Protein AF-A0A0K2D5H1-F1 (afdb_monomer_lite)

InterPro domains:
  IPR014816 tRNA (1-methyladenosine) methyltransferase catalytic subunit Gcd14 [PS51620] (1-129)
  IPR014816 tRNA (1-methyladenosine) methyltransferase catalytic subunit Gcd14 [PTHR12133] (4-126)
  IPR029063 S-adenosyl-L-methionine-dependent methyltransferase superfamily [G3DSA:3.40.50.150] (1-129)
  IPR029063 S-adenosyl-L-methionine-dependent methyltransferase superfamily [SSF53335] (2-107)
  IPR049470 tRNA (adenine(58)-N(1))-methyltransferase catalytic subunit TRM61, C-terminal [PF08704] (30-120)

Sequence (129 aa):
KELFAKLKINQATCFWRDVYTNGFLKGDDDQNQGEFPLENSVDAIFLDLPQPWLALDHSKKMIKKGGRICCFSPCIEQVQKTAVDLKQQGWKNLETLECLKRHFERRVKQEQSLFDDVQKKVCTEQNKR

Organism: NCBI:txid65129

Radius of gyration: 28.98 Å; chains: 1; bounding box: 53×52×78 Å

pLDDT: mean 88.02, std 12.14, range [45.0, 98.06]

Structure (mmCIF, N/CA/C/O backbone):
data_AF-A0A0K2D5H1-F1
#
_entry.id   AF-A0A0K2D5H1-F1
#
loop_
_atom_site.group_PDB
_atom_site.id
_atom_site.type_symbol
_atom_site.label_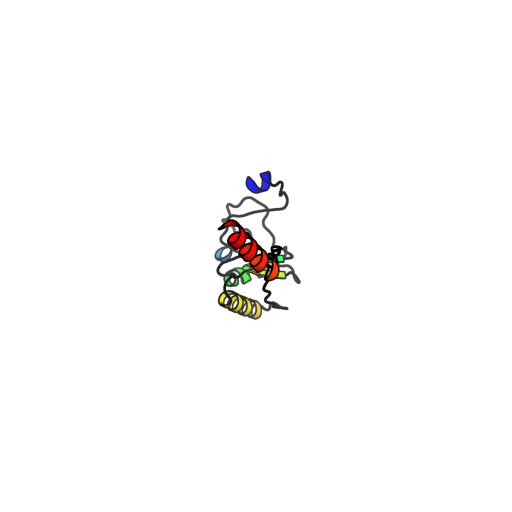atom_id
_atom_site.label_alt_id
_atom_site.label_comp_id
_atom_site.label_asym_id
_atom_site.label_entity_id
_atom_site.label_seq_id
_atom_site.pdbx_PDB_ins_code
_atom_site.Cartn_x
_atom_site.Cartn_y
_atom_site.Cartn_z
_atom_site.occupancy
_atom_site.B_iso_or_equiv
_atom_site.auth_seq_id
_atom_site.auth_comp_id
_atom_site.auth_asym_id
_atom_site.auth_atom_id
_atom_site.pdbx_PDB_model_num
ATOM 1 N N . LYS A 1 1 ? 19.760 7.664 7.122 1.00 62.19 1 LYS A N 1
ATOM 2 C CA . LYS A 1 1 ? 20.424 6.411 7.575 1.00 62.19 1 LYS A CA 1
ATOM 3 C C . LYS A 1 1 ? 20.805 6.466 9.062 1.00 62.19 1 LYS A C 1
ATOM 5 O O . LYS A 1 1 ? 20.596 5.477 9.750 1.00 62.19 1 LYS A O 1
ATOM 10 N N . GLU A 1 2 ? 21.233 7.619 9.588 1.00 70.94 2 GLU A N 1
ATOM 11 C CA . GLU A 1 2 ? 21.573 7.795 11.016 1.00 70.94 2 GLU A CA 1
ATOM 12 C C . GLU A 1 2 ? 20.435 7.459 11.996 1.00 70.94 2 GLU A C 1
ATOM 14 O O . GLU A 1 2 ? 20.673 6.813 13.012 1.00 70.94 2 GLU A O 1
ATOM 19 N N . LEU A 1 3 ? 19.186 7.820 11.673 1.00 77.69 3 LEU A N 1
ATOM 20 C CA . LEU A 1 3 ? 18.030 7.515 12.527 1.00 77.69 3 LEU A CA 1
ATOM 21 C C . LEU A 1 3 ? 17.799 6.001 12.695 1.00 77.69 3 LEU A C 1
ATOM 23 O O . LEU A 1 3 ? 17.576 5.536 13.809 1.00 77.69 3 LEU A O 1
ATOM 27 N N . PHE A 1 4 ? 17.902 5.225 11.610 1.00 81.31 4 PHE A N 1
ATOM 28 C CA . PHE A 1 4 ? 17.753 3.765 11.655 1.00 81.31 4 PHE A CA 1
ATOM 29 C C . PHE A 1 4 ? 18.866 3.109 12.478 1.00 81.31 4 PHE A C 1
ATOM 31 O O . PHE A 1 4 ? 18.586 2.227 13.287 1.00 81.31 4 PHE A O 1
ATOM 38 N N . ALA A 1 5 ? 20.102 3.603 12.341 1.00 77.50 5 ALA A N 1
ATOM 39 C CA . ALA A 1 5 ? 21.234 3.146 13.142 1.00 77.50 5 ALA A CA 1
ATOM 40 C C . ALA A 1 5 ? 21.034 3.452 14.637 1.00 77.50 5 ALA A C 1
ATOM 42 O O . ALA A 1 5 ? 21.239 2.582 15.482 1.00 77.50 5 ALA A O 1
ATOM 43 N N . LYS A 1 6 ? 20.548 4.656 14.971 1.00 84.94 6 LYS A N 1
ATOM 44 C CA . LYS A 1 6 ? 20.243 5.054 16.354 1.00 84.94 6 LYS A CA 1
ATOM 45 C C . LYS A 1 6 ? 19.148 4.186 16.985 1.00 84.94 6 LYS A C 1
ATOM 47 O O . LYS A 1 6 ? 19.223 3.880 18.172 1.00 84.94 6 LYS A O 1
ATOM 52 N N . LEU A 1 7 ? 18.158 3.772 16.194 1.00 88.56 7 LEU A N 1
ATOM 53 C CA . LEU A 1 7 ? 17.051 2.912 16.625 1.00 88.56 7 LEU A CA 1
ATOM 54 C C . LEU A 1 7 ? 17.363 1.407 16.528 1.00 88.56 7 LEU A C 1
ATOM 56 O O . LEU A 1 7 ? 16.498 0.597 16.853 1.00 88.56 7 LEU A O 1
ATOM 60 N N . LYS A 1 8 ? 18.581 1.024 16.109 1.00 85.00 8 LYS A N 1
ATOM 61 C CA . LYS A 1 8 ? 19.014 -0.374 15.912 1.00 85.00 8 LYS A CA 1
ATOM 62 C C . LYS A 1 8 ? 18.100 -1.174 14.970 1.00 85.00 8 LYS A C 1
ATOM 64 O O . LYS A 1 8 ? 17.887 -2.372 15.160 1.00 85.00 8 LYS A O 1
ATOM 69 N N . ILE A 1 9 ? 17.544 -0.513 13.956 1.00 85.88 9 ILE A N 1
ATOM 70 C CA . ILE A 1 9 ? 16.722 -1.164 12.933 1.00 85.88 9 ILE A CA 1
ATOM 71 C C . ILE A 1 9 ? 17.656 -1.644 11.822 1.00 85.88 9 ILE A C 1
ATOM 73 O O . ILE A 1 9 ? 18.076 -0.862 10.972 1.00 85.88 9 ILE A O 1
ATOM 77 N N . ASN A 1 10 ? 17.977 -2.938 11.842 1.00 82.56 10 ASN A N 1
ATOM 78 C CA . ASN A 1 10 ? 18.965 -3.537 10.935 1.00 82.56 10 ASN A CA 1
ATOM 79 C C . ASN A 1 10 ? 18.337 -4.188 9.690 1.00 82.56 10 ASN A C 1
ATOM 81 O O . ASN A 1 10 ? 19.048 -4.538 8.758 1.00 82.56 10 ASN A O 1
ATOM 85 N N . GLN A 1 11 ? 17.012 -4.358 9.677 1.00 85.25 11 GLN A N 1
ATOM 86 C CA . GLN A 1 11 ? 16.251 -5.008 8.601 1.00 85.25 11 GLN A CA 1
ATOM 87 C C . GLN A 1 11 ? 15.359 -3.997 7.866 1.00 85.25 11 GLN A C 1
ATOM 89 O O . GLN A 1 11 ? 14.190 -4.257 7.595 1.00 85.25 11 GLN A O 1
ATOM 94 N N . ALA A 1 12 ? 15.889 -2.802 7.611 1.00 87.38 12 ALA A N 1
ATOM 95 C CA . ALA A 1 12 ? 15.186 -1.760 6.877 1.00 87.38 12 ALA A CA 1
ATOM 96 C C . ALA A 1 12 ? 16.125 -1.119 5.860 1.00 87.38 12 ALA A C 1
ATOM 98 O O . ALA A 1 12 ? 17.207 -0.642 6.208 1.00 87.38 12 ALA A O 1
ATOM 99 N N . THR A 1 13 ? 15.662 -1.051 4.618 1.00 87.62 13 THR A N 1
ATOM 100 C CA . THR A 1 13 ? 16.342 -0.343 3.537 1.00 87.62 13 THR A CA 1
ATOM 101 C C . THR A 1 13 ? 15.437 0.791 3.081 1.00 87.62 13 THR A C 1
ATOM 103 O O . THR A 1 13 ? 14.228 0.622 2.948 1.00 87.62 13 THR A O 1
ATOM 106 N N . CYS A 1 14 ? 16.015 1.976 2.896 1.00 87.38 14 CYS A N 1
ATOM 107 C CA . CYS A 1 14 ? 15.292 3.180 2.509 1.00 87.38 14 CYS A CA 1
ATOM 108 C C . CYS A 1 14 ? 16.009 3.833 1.332 1.00 87.38 14 CYS A C 1
ATOM 110 O O . CYS A 1 14 ? 17.232 4.003 1.362 1.00 87.38 14 CYS A O 1
ATOM 112 N N . PHE A 1 15 ? 15.229 4.197 0.321 1.00 89.94 15 PHE A N 1
ATOM 113 C CA . PHE A 1 15 ? 15.698 4.793 -0.918 1.00 89.94 15 PHE A CA 1
ATOM 114 C C . PHE A 1 15 ? 14.980 6.115 -1.146 1.00 89.94 15 PHE A C 1
ATOM 116 O O . PHE A 1 15 ? 13.770 6.206 -0.944 1.00 89.94 15 PHE A O 1
ATOM 123 N N . TRP A 1 16 ? 15.717 7.129 -1.593 1.00 90.69 16 TRP A N 1
ATOM 124 C CA . TRP A 1 16 ? 15.088 8.337 -2.113 1.00 90.69 16 TRP A CA 1
ATOM 125 C C . TRP A 1 16 ? 14.623 8.038 -3.538 1.00 90.69 16 TRP A C 1
ATOM 127 O O . TRP A 1 16 ? 15.447 7.701 -4.390 1.00 90.69 16 TRP A O 1
ATOM 137 N N . ARG A 1 17 ? 13.310 8.069 -3.780 1.00 91.44 17 ARG A N 1
ATOM 138 C CA . ARG A 1 17 ? 12.731 7.740 -5.087 1.00 91.44 17 ARG A CA 1
ATOM 139 C C . ARG A 1 17 ? 11.324 8.307 -5.241 1.00 91.44 17 ARG A C 1
ATOM 141 O O . ARG A 1 17 ? 10.542 8.286 -4.294 1.00 91.44 17 ARG A O 1
ATOM 148 N N . ASP A 1 18 ? 11.001 8.723 -6.462 1.00 94.25 18 ASP A N 1
ATOM 149 C CA . ASP A 1 18 ? 9.621 8.875 -6.919 1.00 94.25 18 ASP A CA 1
ATOM 150 C C . ASP A 1 18 ? 9.079 7.530 -7.425 1.00 94.25 18 ASP A C 1
ATOM 152 O O . ASP A 1 18 ? 9.460 7.039 -8.490 1.00 94.25 18 ASP A O 1
ATOM 156 N N . VAL A 1 19 ? 8.195 6.925 -6.637 1.00 95.00 19 VAL A N 1
ATOM 157 C CA . VAL A 1 19 ? 7.602 5.615 -6.936 1.00 95.00 19 VAL A CA 1
ATOM 158 C C . VAL A 1 19 ? 6.544 5.667 -8.037 1.00 95.00 19 VAL A C 1
ATOM 160 O O . VAL A 1 19 ? 6.208 4.619 -8.583 1.00 95.00 19 VAL A O 1
ATOM 163 N N . TYR A 1 20 ? 6.027 6.849 -8.391 1.00 95.12 20 TYR A N 1
ATOM 164 C CA . TYR A 1 20 ? 5.078 6.983 -9.498 1.00 95.12 20 TYR A CA 1
ATOM 165 C C . TYR A 1 20 ? 5.780 6.805 -10.840 1.00 95.12 20 TYR A C 1
ATOM 167 O O . TYR A 1 20 ? 5.318 6.049 -11.693 1.00 95.12 20 TYR A O 1
ATOM 175 N N . THR A 1 21 ? 6.922 7.469 -11.006 1.00 93.75 21 THR A N 1
ATOM 176 C CA . THR A 1 21 ? 7.666 7.455 -12.269 1.00 93.75 21 THR A CA 1
ATOM 177 C C . THR A 1 21 ? 8.614 6.260 -12.341 1.00 93.75 21 THR A C 1
ATOM 179 O O . THR A 1 21 ? 8.605 5.517 -13.321 1.00 93.75 21 THR A O 1
ATOM 182 N N . ASN A 1 22 ? 9.387 6.025 -11.277 1.00 92.31 22 ASN A N 1
ATOM 183 C CA . ASN A 1 22 ? 10.512 5.083 -11.299 1.00 92.31 22 ASN A CA 1
ATOM 184 C C . ASN A 1 22 ? 10.184 3.722 -10.659 1.00 92.31 22 ASN A C 1
ATOM 186 O O . ASN A 1 22 ? 11.015 2.817 -10.678 1.00 92.31 22 ASN A O 1
ATOM 190 N N . GLY A 1 23 ? 8.995 3.561 -10.071 1.00 93.88 23 GLY A N 1
ATOM 191 C CA . GLY A 1 23 ? 8.559 2.311 -9.450 1.00 93.88 23 GLY A CA 1
ATOM 192 C C . GLY A 1 23 ? 9.362 1.912 -8.207 1.00 93.88 23 GLY A C 1
ATOM 193 O O . GLY A 1 23 ? 9.747 2.757 -7.403 1.00 93.88 23 GLY A O 1
ATOM 194 N N . PHE A 1 24 ? 9.574 0.607 -8.014 1.00 94.62 24 PHE A N 1
ATOM 195 C CA . PHE A 1 24 ? 10.243 0.050 -6.822 1.00 94.62 24 PHE A CA 1
ATOM 196 C C . PHE A 1 24 ? 11.517 -0.745 -7.137 1.00 94.62 24 PHE A C 1
ATOM 198 O O . PHE A 1 24 ? 12.294 -1.043 -6.228 1.00 94.62 24 PHE A O 1
ATOM 205 N N . LEU A 1 25 ? 11.721 -1.096 -8.407 1.00 93.12 25 LEU A N 1
ATOM 206 C CA . LEU A 1 25 ? 12.903 -1.813 -8.874 1.00 93.12 25 LEU A CA 1
ATOM 207 C C . LEU A 1 25 ? 14.082 -0.849 -9.025 1.00 93.12 25 LEU A C 1
ATOM 209 O O . LEU A 1 25 ? 13.914 0.370 -9.100 1.00 93.12 25 LEU A O 1
ATOM 213 N N . LYS A 1 26 ? 15.288 -1.409 -9.081 1.00 90.69 26 LYS A N 1
ATOM 214 C CA . LYS A 1 26 ? 16.490 -0.639 -9.392 1.00 90.69 26 LYS A CA 1
ATOM 215 C C . LYS A 1 26 ? 16.453 -0.202 -10.861 1.00 90.69 26 LYS A C 1
ATOM 217 O O . LYS A 1 26 ? 16.351 -1.064 -11.728 1.00 90.69 26 LYS A O 1
ATOM 222 N N . GLY A 1 27 ? 16.532 1.103 -11.122 1.00 84.50 27 GLY A N 1
ATOM 223 C CA . GLY A 1 27 ? 16.722 1.633 -12.473 1.00 84.50 27 GLY A CA 1
ATOM 224 C C . GLY A 1 27 ? 18.197 1.667 -12.880 1.00 84.50 27 GLY A C 1
ATOM 225 O O . GLY A 1 27 ? 19.085 1.514 -12.038 1.00 84.50 27 GLY A O 1
ATOM 226 N N . ASP A 1 28 ? 18.458 1.907 -14.164 1.00 77.50 28 ASP A N 1
ATOM 227 C CA . ASP A 1 28 ? 19.826 2.003 -14.695 1.00 77.50 28 ASP A CA 1
ATOM 228 C C . ASP A 1 28 ? 20.561 3.257 -14.181 1.00 77.50 28 ASP A C 1
ATOM 230 O O . ASP A 1 28 ? 21.747 3.194 -13.861 1.00 77.50 28 ASP A O 1
ATOM 234 N N . ASP A 1 29 ? 19.835 4.365 -13.984 1.00 73.69 29 ASP A N 1
ATOM 235 C CA . ASP A 1 29 ? 20.371 5.648 -13.496 1.00 73.69 29 ASP A CA 1
ATOM 236 C C . ASP A 1 29 ? 20.302 5.811 -11.959 1.00 73.69 29 ASP A C 1
ATOM 238 O O . ASP A 1 29 ? 20.463 6.910 -11.415 1.00 73.69 29 ASP A O 1
ATOM 242 N N . ASP A 1 30 ? 20.042 4.730 -11.215 1.00 81.25 30 ASP A N 1
ATOM 243 C CA . ASP A 1 30 ? 19.877 4.803 -9.764 1.00 81.25 30 ASP A CA 1
ATOM 244 C C . ASP A 1 30 ? 21.206 4.954 -9.017 1.00 81.25 30 ASP A C 1
ATOM 246 O O . ASP A 1 30 ? 21.982 4.011 -8.854 1.00 81.25 30 ASP A O 1
ATOM 250 N N . GLN A 1 31 ? 21.411 6.133 -8.430 1.00 83.44 31 GLN A N 1
ATOM 251 C CA . GLN A 1 31 ? 22.531 6.400 -7.517 1.00 83.44 31 GLN A CA 1
ATOM 252 C C . GLN A 1 31 ? 22.297 5.841 -6.101 1.00 83.44 31 GLN A C 1
ATOM 254 O O . GLN A 1 31 ? 23.148 5.959 -5.215 1.00 83.44 31 GLN A O 1
ATOM 259 N N . ASN A 1 32 ? 21.130 5.240 -5.857 1.00 84.00 32 ASN A N 1
ATOM 260 C CA . ASN A 1 32 ? 20.776 4.662 -4.571 1.00 84.00 32 ASN A CA 1
ATOM 261 C C . ASN A 1 32 ? 21.676 3.459 -4.229 1.00 84.00 32 ASN A C 1
ATOM 263 O O . ASN A 1 32 ? 21.701 2.445 -4.925 1.00 84.00 32 ASN A O 1
ATOM 267 N N . GLN A 1 33 ? 22.366 3.546 -3.091 1.00 77.62 33 GLN A N 1
ATOM 268 C CA . GLN A 1 33 ? 23.151 2.442 -2.537 1.00 77.62 33 GLN A CA 1
ATOM 269 C C . GLN A 1 33 ? 22.289 1.561 -1.626 1.00 77.62 33 GLN A C 1
ATOM 271 O O . GLN A 1 33 ? 21.749 2.051 -0.626 1.00 77.62 33 GLN A O 1
ATOM 276 N N . GLY A 1 34 ? 22.225 0.264 -1.928 1.00 82.31 34 GLY A N 1
ATOM 277 C CA . GLY A 1 34 ? 21.538 -0.753 -1.132 1.00 82.31 34 GLY A CA 1
ATOM 278 C C . GLY A 1 34 ? 21.018 -1.907 -1.988 1.00 82.31 34 GLY A C 1
ATOM 279 O O . GLY A 1 34 ? 21.100 -1.868 -3.216 1.00 82.31 34 GLY A O 1
ATOM 280 N N . GLU A 1 35 ? 20.486 -2.931 -1.325 1.00 87.00 35 GLU A N 1
ATOM 281 C CA . GLU A 1 35 ? 19.832 -4.063 -1.980 1.00 87.00 35 GLU A CA 1
ATOM 282 C C . GLU A 1 35 ? 18.385 -3.699 -2.323 1.00 87.00 35 GLU A C 1
ATOM 284 O O . GLU A 1 35 ? 17.583 -3.361 -1.448 1.00 87.00 35 GLU A O 1
ATOM 289 N N . PHE A 1 36 ? 18.080 -3.723 -3.617 1.00 91.56 36 PHE A N 1
ATOM 290 C CA . PHE A 1 36 ? 16.738 -3.496 -4.128 1.00 91.56 36 PHE A CA 1
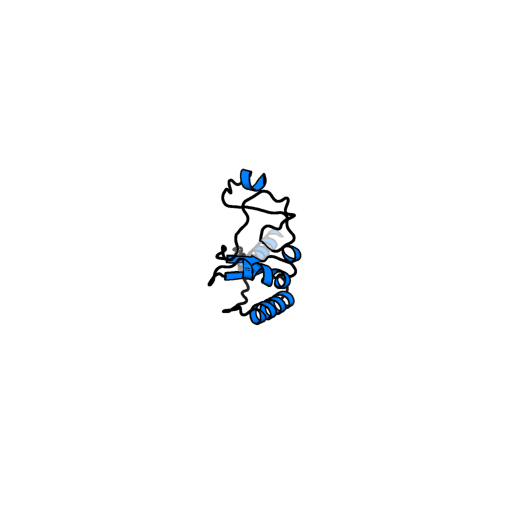ATOM 291 C C . PHE A 1 36 ? 15.924 -4.785 -4.085 1.00 91.56 36 PHE A C 1
ATOM 293 O O . PHE A 1 36 ? 16.482 -5.860 -4.308 1.00 91.56 36 PHE A O 1
ATOM 300 N N . PRO A 1 37 ? 14.606 -4.695 -3.847 1.00 91.94 37 PRO A N 1
ATOM 301 C CA . PRO A 1 37 ? 13.741 -5.848 -4.009 1.00 91.94 37 PRO A CA 1
ATOM 302 C C . PRO A 1 37 ? 13.739 -6.305 -5.476 1.00 91.94 37 PRO A C 1
ATOM 304 O O . PRO A 1 37 ? 13.888 -5.499 -6.397 1.00 91.94 37 PRO A O 1
ATOM 307 N N . LEU A 1 38 ? 13.562 -7.608 -5.678 1.00 93.81 38 LEU A N 1
ATOM 308 C CA . LEU A 1 38 ? 13.446 -8.218 -6.999 1.00 93.81 38 LEU A CA 1
ATOM 309 C C . LEU A 1 38 ? 11.973 -8.257 -7.426 1.00 93.81 38 LEU A C 1
ATOM 311 O O . LEU A 1 38 ? 11.059 -8.111 -6.610 1.00 93.81 38 LEU A O 1
ATOM 315 N N . GLU A 1 39 ? 11.719 -8.492 -8.710 1.00 95.88 39 GLU A N 1
ATOM 316 C CA . GLU A 1 39 ? 10.356 -8.760 -9.167 1.00 95.88 39 GLU A CA 1
ATOM 317 C C . GLU A 1 39 ? 9.768 -9.982 -8.454 1.00 95.88 39 GLU A C 1
ATOM 319 O O . GLU A 1 39 ? 10.456 -10.976 -8.210 1.00 95.88 39 GLU A O 1
ATOM 324 N N . ASN A 1 40 ? 8.475 -9.917 -8.132 1.00 96.19 40 ASN A N 1
ATOM 325 C CA . ASN A 1 40 ? 7.754 -10.956 -7.395 1.00 96.19 40 ASN A CA 1
ATOM 326 C C . ASN A 1 40 ? 8.439 -11.379 -6.075 1.00 96.19 40 ASN A C 1
ATOM 328 O O . ASN A 1 40 ? 8.349 -12.544 -5.686 1.00 96.19 40 ASN A O 1
ATOM 332 N N . SER A 1 41 ? 9.141 -10.474 -5.382 1.00 96.50 41 SER A N 1
ATOM 333 C CA . SER A 1 41 ? 9.879 -10.804 -4.155 1.00 96.50 41 SER A CA 1
ATOM 334 C C . SER A 1 41 ? 9.197 -10.363 -2.860 1.00 96.50 41 SER A C 1
ATOM 336 O O . SER A 1 41 ? 9.635 -10.796 -1.793 1.00 96.50 41 SER A O 1
ATOM 338 N N . VAL A 1 42 ? 8.139 -9.544 -2.910 1.00 96.69 42 VAL A N 1
ATOM 339 C CA . VAL A 1 42 ? 7.500 -8.998 -1.695 1.00 96.69 42 VAL A CA 1
ATOM 340 C C . VAL A 1 42 ? 6.166 -9.669 -1.378 1.00 96.69 42 VAL A C 1
ATOM 342 O O . VAL A 1 42 ? 5.364 -9.955 -2.266 1.00 96.69 42 VAL A O 1
ATOM 345 N N . ASP A 1 43 ? 5.918 -9.912 -0.092 1.00 97.50 43 ASP A N 1
ATOM 346 C CA . ASP A 1 43 ? 4.686 -10.545 0.398 1.00 97.50 43 ASP A CA 1
ATOM 347 C C . ASP A 1 43 ? 3.557 -9.528 0.635 1.00 97.50 43 ASP A C 1
ATOM 349 O O . ASP A 1 43 ? 2.373 -9.848 0.492 1.00 97.50 43 ASP A O 1
ATOM 353 N N . ALA A 1 44 ? 3.916 -8.290 0.982 1.00 97.44 44 ALA A N 1
ATOM 354 C CA . ALA A 1 44 ? 2.970 -7.216 1.245 1.00 97.44 44 ALA A CA 1
ATOM 355 C C . ALA A 1 44 ? 3.499 -5.853 0.783 1.00 97.44 44 ALA A C 1
ATOM 357 O O . ALA A 1 44 ? 4.703 -5.600 0.821 1.00 97.44 44 ALA A O 1
ATOM 358 N N . ILE A 1 45 ? 2.583 -4.970 0.380 1.00 97.62 45 ILE A N 1
ATOM 359 C CA . ILE A 1 45 ? 2.866 -3.588 -0.023 1.00 97.62 45 ILE A CA 1
ATOM 360 C C . ILE A 1 45 ? 1.932 -2.648 0.738 1.00 97.62 45 ILE A C 1
ATOM 362 O O . ILE A 1 45 ? 0.722 -2.869 0.786 1.00 97.62 45 ILE A O 1
ATOM 366 N N . PHE A 1 46 ? 2.496 -1.578 1.292 1.00 97.81 46 PHE A N 1
ATOM 367 C CA . PHE A 1 46 ? 1.753 -0.497 1.930 1.00 97.81 46 PHE A CA 1
ATOM 368 C C . PHE A 1 46 ? 2.036 0.803 1.179 1.00 97.81 46 PHE A C 1
ATOM 370 O O . PHE A 1 46 ? 3.191 1.212 1.076 1.00 97.81 46 PHE A O 1
ATOM 377 N N . LEU A 1 47 ? 0.992 1.430 0.640 1.00 97.69 47 LEU A N 1
ATOM 378 C CA . LEU A 1 47 ? 1.079 2.691 -0.088 1.00 97.69 47 LEU A CA 1
ATOM 379 C C . LEU A 1 47 ? 0.427 3.799 0.733 1.00 97.69 47 LEU A C 1
ATOM 381 O O . LEU A 1 47 ? -0.795 3.856 0.841 1.00 97.69 47 LEU A O 1
ATOM 385 N N . ASP A 1 48 ? 1.249 4.683 1.285 1.00 97.38 48 ASP A N 1
ATOM 386 C CA . ASP A 1 48 ? 0.815 5.952 1.869 1.00 97.38 48 ASP A CA 1
ATOM 387 C C . ASP A 1 48 ? 1.277 7.0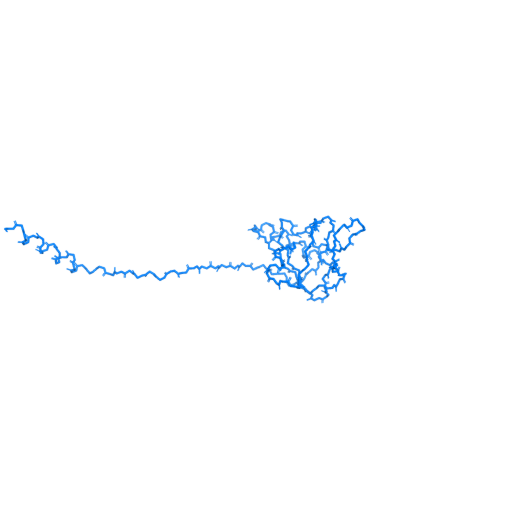82 0.945 1.00 97.38 48 ASP A C 1
ATOM 389 O O . ASP A 1 48 ? 2.382 7.612 1.057 1.00 97.38 48 ASP A O 1
ATOM 393 N N . LEU A 1 49 ? 0.472 7.323 -0.089 1.00 96.12 49 LEU A N 1
ATOM 394 C CA . LEU A 1 49 ? 0.801 8.173 -1.228 1.00 96.12 49 LEU A CA 1
ATOM 395 C C . LEU A 1 49 ? -0.397 9.075 -1.556 1.00 96.12 49 LEU A C 1
ATOM 397 O O . LEU A 1 49 ? -1.534 8.618 -1.463 1.00 96.12 49 LEU A O 1
ATOM 401 N N . PRO A 1 50 ? -0.183 10.322 -2.019 1.00 95.50 50 PRO A N 1
ATOM 402 C CA . PRO A 1 50 ? -1.275 11.184 -2.479 1.00 95.50 50 PRO A CA 1
ATOM 403 C C . PRO A 1 50 ? -2.154 10.576 -3.586 1.00 95.50 50 PRO A C 1
ATOM 405 O O . PRO A 1 50 ? -3.354 10.851 -3.646 1.00 95.50 50 PRO A O 1
ATOM 408 N N . GLN A 1 51 ? -1.556 9.788 -4.484 1.00 96.69 51 GLN A N 1
ATOM 409 C CA . GLN A 1 51 ? -2.218 9.196 -5.648 1.00 96.69 51 GLN A CA 1
ATOM 410 C C . GLN A 1 51 ? -1.799 7.725 -5.812 1.00 96.69 51 GLN A C 1
ATOM 412 O O . GLN A 1 51 ? -1.073 7.390 -6.750 1.00 96.69 51 GLN A O 1
ATOM 417 N N . PRO A 1 52 ? -2.223 6.821 -4.909 1.00 97.31 52 PRO A N 1
ATOM 418 C CA . PRO A 1 52 ? -1.714 5.449 -4.872 1.00 97.31 52 PRO A CA 1
ATOM 419 C C . PRO A 1 52 ? -2.028 4.670 -6.156 1.00 97.31 52 PRO A C 1
ATOM 421 O O . PRO A 1 52 ? -1.243 3.809 -6.542 1.00 97.31 52 PRO A O 1
ATOM 424 N N . TRP A 1 53 ? -3.108 5.025 -6.866 1.00 97.56 53 TRP A N 1
ATOM 425 C CA . TRP A 1 53 ? -3.471 4.428 -8.154 1.00 97.56 53 TRP A CA 1
ATOM 426 C C . TRP A 1 53 ? -2.365 4.506 -9.219 1.00 97.56 53 TRP A C 1
ATOM 428 O O . TRP A 1 53 ? -2.231 3.583 -10.015 1.00 97.56 53 TRP A O 1
ATOM 438 N N . LEU A 1 54 ? -1.529 5.552 -9.209 1.00 97.75 54 LEU A N 1
ATOM 439 C CA . LEU A 1 54 ? -0.420 5.691 -10.162 1.00 97.75 54 LEU A CA 1
ATOM 440 C C . LEU A 1 54 ? 0.735 4.717 -9.891 1.00 97.75 54 LEU A C 1
ATOM 442 O O . LEU A 1 54 ? 1.519 4.430 -10.788 1.00 97.75 54 LEU A O 1
ATOM 446 N N . ALA A 1 55 ? 0.856 4.207 -8.664 1.00 97.19 55 ALA A N 1
ATOM 447 C CA . ALA A 1 55 ? 1.922 3.283 -8.284 1.00 97.19 55 ALA A CA 1
ATOM 448 C C . ALA A 1 55 ? 1.515 1.804 -8.420 1.00 97.19 55 ALA A C 1
ATOM 450 O O . ALA A 1 55 ? 2.367 0.926 -8.274 1.00 97.19 55 ALA A O 1
ATOM 451 N N . LEU A 1 56 ? 0.241 1.508 -8.707 1.00 97.00 56 LEU A N 1
ATOM 452 C CA . LEU A 1 56 ? -0.290 0.139 -8.695 1.00 97.00 56 LEU A CA 1
ATOM 453 C C . LEU A 1 56 ? 0.373 -0.774 -9.730 1.00 97.00 56 LEU A C 1
ATOM 455 O O . LEU A 1 56 ? 0.668 -1.928 -9.417 1.00 97.00 56 LEU A O 1
ATOM 459 N N . ASP A 1 57 ? 0.678 -0.255 -10.922 1.00 96.44 57 ASP A N 1
ATOM 460 C CA . ASP A 1 57 ? 1.366 -1.026 -11.966 1.00 96.44 57 ASP A CA 1
ATOM 461 C C . ASP A 1 57 ? 2.766 -1.451 -11.523 1.00 96.44 57 ASP A C 1
ATOM 463 O O . ASP A 1 57 ? 3.176 -2.598 -11.720 1.00 96.44 57 ASP A O 1
ATOM 467 N N . HIS A 1 58 ? 3.484 -0.547 -10.856 1.00 96.81 58 HIS A N 1
ATOM 468 C CA . HIS A 1 58 ? 4.784 -0.852 -10.269 1.00 96.81 58 HIS A CA 1
ATOM 469 C C . HIS A 1 58 ? 4.643 -1.832 -9.106 1.00 96.81 58 HIS A C 1
ATOM 471 O O . HIS A 1 58 ? 5.417 -2.781 -9.012 1.00 96.81 58 HIS A O 1
ATOM 477 N N . 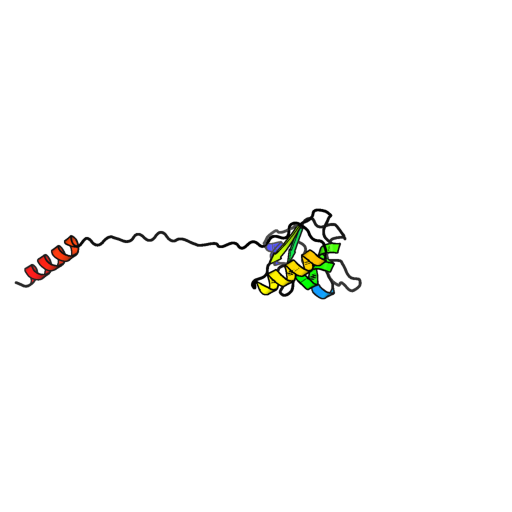SER A 1 59 ? 3.629 -1.667 -8.250 1.00 96.50 59 SER A N 1
ATOM 478 C CA . SER A 1 59 ? 3.362 -2.575 -7.127 1.00 96.50 59 SER A CA 1
ATOM 479 C C . SER A 1 59 ? 3.062 -4.001 -7.589 1.00 96.50 59 SER A C 1
ATOM 481 O O . SER A 1 59 ? 3.532 -4.964 -6.982 1.00 96.50 59 SER A O 1
ATOM 483 N N . LYS A 1 60 ? 2.326 -4.157 -8.693 1.00 95.44 60 LYS A N 1
ATOM 484 C CA . LYS A 1 60 ? 1.953 -5.464 -9.242 1.00 95.44 60 LYS A CA 1
ATOM 485 C C . LYS A 1 60 ? 3.157 -6.278 -9.729 1.00 95.44 60 LYS A C 1
ATOM 487 O O . LYS A 1 60 ? 3.119 -7.499 -9.634 1.00 95.44 60 LYS A O 1
ATOM 492 N N . LYS A 1 61 ? 4.227 -5.626 -10.202 1.00 95.75 61 LYS A N 1
ATOM 493 C CA . LYS A 1 61 ? 5.487 -6.295 -10.593 1.00 95.75 61 LYS A CA 1
ATOM 494 C C . LYS A 1 61 ? 6.274 -6.822 -9.391 1.00 95.75 61 LYS A C 1
ATOM 496 O O . LYS A 1 61 ? 7.005 -7.803 -9.497 1.00 95.75 61 LYS A O 1
ATOM 501 N N . MET A 1 62 ? 6.128 -6.172 -8.239 1.00 96.06 62 MET A N 1
ATOM 502 C CA . MET A 1 62 ? 6.870 -6.522 -7.028 1.00 96.06 62 MET A CA 1
ATOM 503 C C . MET A 1 62 ? 6.246 -7.684 -6.269 1.00 96.06 62 MET A C 1
ATOM 505 O O . MET A 1 62 ? 6.955 -8.475 -5.645 1.00 96.06 62 MET A O 1
ATOM 509 N N . ILE A 1 63 ? 4.917 -7.748 -6.255 1.00 96.50 63 ILE A N 1
ATOM 510 C CA . ILE A 1 63 ? 4.190 -8.594 -5.319 1.00 96.50 63 ILE A CA 1
ATOM 511 C C . ILE A 1 63 ? 4.193 -10.064 -5.744 1.00 96.50 63 ILE A C 1
ATOM 513 O O . ILE A 1 63 ? 3.937 -10.401 -6.897 1.00 96.50 63 ILE A O 1
ATOM 517 N N . LYS A 1 64 ? 4.444 -10.970 -4.796 1.00 97.12 64 LYS A N 1
ATOM 518 C CA . LYS A 1 64 ? 4.269 -12.411 -5.015 1.00 97.12 64 LYS A CA 1
ATOM 519 C C . LYS A 1 64 ? 2.809 -12.739 -5.319 1.00 97.12 64 LYS A C 1
ATOM 521 O O . LYS A 1 64 ? 1.883 -12.079 -4.838 1.00 97.12 64 LYS A O 1
ATOM 526 N N . LYS A 1 65 ? 2.581 -13.847 -6.031 1.00 93.88 65 LYS A N 1
ATOM 527 C CA . LYS A 1 65 ? 1.236 -14.431 -6.154 1.00 93.88 65 LYS A CA 1
ATOM 528 C C . LYS A 1 65 ? 0.674 -14.724 -4.758 1.00 93.88 65 LYS A C 1
ATOM 530 O O . LYS A 1 65 ? 1.306 -15.422 -3.975 1.00 93.88 65 LYS A O 1
ATOM 535 N N . GLY A 1 66 ? -0.513 -14.196 -4.468 1.00 93.56 66 GLY A N 1
ATOM 536 C CA . GLY A 1 66 ? -1.154 -14.315 -3.152 1.00 93.56 66 GLY A CA 1
ATOM 537 C C . GLY A 1 66 ? -0.724 -13.261 -2.124 1.00 93.56 66 GLY A C 1
ATOM 538 O O . GLY A 1 66 ? -1.238 -13.279 -1.006 1.00 93.56 66 GLY A O 1
ATOM 539 N N . GLY A 1 67 ? 0.171 -12.336 -2.485 1.00 96.25 67 GLY A N 1
ATOM 540 C CA . GLY A 1 67 ? 0.526 -11.202 -1.636 1.00 96.25 67 GLY A CA 1
ATOM 541 C C . GLY A 1 67 ? -0.607 -10.182 -1.494 1.00 96.25 67 GLY A C 1
ATOM 542 O O . GLY A 1 67 ? -1.617 -10.231 -2.203 1.00 96.25 67 GLY A O 1
ATOM 543 N N . ARG A 1 68 ? -0.445 -9.250 -0.551 1.00 97.12 68 ARG A N 1
ATOM 544 C CA . ARG A 1 68 ? -1.467 -8.245 -0.207 1.00 97.12 68 ARG A CA 1
ATOM 545 C C . ARG A 1 68 ? -0.985 -6.818 -0.432 1.00 97.12 68 ARG A C 1
ATOM 547 O O . ARG A 1 68 ? 0.157 -6.487 -0.134 1.00 97.12 68 ARG A O 1
ATOM 554 N N . ILE A 1 69 ? -1.886 -5.958 -0.888 1.00 97.69 69 ILE A N 1
ATOM 555 C CA . ILE A 1 69 ? -1.650 -4.519 -0.984 1.00 97.69 69 ILE A CA 1
ATOM 556 C C . ILE A 1 69 ? -2.621 -3.775 -0.072 1.00 97.69 69 ILE A C 1
ATOM 558 O O . ILE A 1 69 ? -3.792 -4.137 0.022 1.00 97.69 69 ILE A O 1
ATOM 562 N N . CYS A 1 70 ? -2.128 -2.746 0.605 1.00 97.81 70 CYS A N 1
ATOM 563 C CA . CYS A 1 70 ? -2.922 -1.834 1.413 1.00 97.81 70 CYS A CA 1
ATOM 564 C C . CYS A 1 70 ? -2.593 -0.399 0.999 1.00 97.81 70 CYS A C 1
ATOM 566 O O . CYS A 1 70 ? -1.421 -0.033 0.915 1.00 97.81 70 CYS A O 1
ATOM 568 N N . CYS A 1 71 ? -3.621 0.399 0.724 1.00 97.62 71 CYS A N 1
ATOM 569 C CA . CYS A 1 71 ? -3.477 1.807 0.374 1.00 97.62 71 CYS A CA 1
ATOM 570 C C . CYS A 1 71 ? -4.115 2.655 1.472 1.00 97.62 71 CYS A C 1
ATOM 572 O O . CYS A 1 71 ? -5.257 2.405 1.858 1.00 97.62 71 CYS A O 1
ATOM 574 N N . PHE A 1 72 ? -3.393 3.662 1.948 1.00 96.69 72 PHE A N 1
ATOM 575 C CA . PHE A 1 72 ? -3.901 4.653 2.885 1.00 96.69 72 PHE A CA 1
ATOM 576 C C . PHE A 1 72 ? -4.322 5.891 2.100 1.00 96.69 72 PHE A C 1
ATOM 578 O O . PHE A 1 72 ? -3.588 6.396 1.253 1.00 96.69 72 PHE A O 1
ATOM 585 N N . SER A 1 73 ? -5.547 6.353 2.320 1.00 94.31 73 SER A N 1
ATOM 586 C CA . SER A 1 73 ? -6.083 7.531 1.645 1.00 94.31 73 SER A CA 1
ATOM 587 C C . SER A 1 73 ? -6.960 8.313 2.618 1.00 94.31 73 SER A C 1
ATOM 589 O O . SER A 1 73 ? -7.836 7.710 3.239 1.00 94.31 73 SER A O 1
ATOM 591 N N . PRO A 1 74 ? -6.731 9.627 2.783 1.00 94.25 74 PRO A N 1
ATOM 592 C CA . PRO A 1 74 ? -7.513 10.445 3.707 1.00 94.25 74 PRO A CA 1
ATOM 593 C C . PRO A 1 74 ? -8.921 10.763 3.188 1.00 94.25 74 PRO A C 1
ATOM 595 O O . PRO A 1 74 ? -9.825 10.965 3.995 1.00 94.25 74 PRO A O 1
ATOM 598 N N . CYS A 1 75 ? -9.118 10.813 1.866 1.00 95.12 75 CYS A N 1
ATOM 599 C CA . CYS A 1 75 ? -10.391 11.192 1.252 1.00 95.12 75 CYS A CA 1
ATOM 600 C C . CYS A 1 75 ? -11.091 9.993 0.602 1.00 95.12 75 CYS A C 1
ATOM 602 O O . CYS A 1 75 ? -10.450 9.133 -0.012 1.00 95.12 75 CYS A O 1
ATOM 604 N N . ILE A 1 76 ? -12.425 9.961 0.670 1.00 96.25 76 ILE A N 1
ATOM 605 C CA . ILE A 1 76 ? -13.220 8.861 0.108 1.00 96.25 76 ILE A CA 1
ATOM 606 C C . ILE A 1 76 ? -13.097 8.781 -1.420 1.00 96.25 76 ILE A C 1
ATOM 608 O O . ILE A 1 76 ? -13.084 7.689 -1.979 1.00 96.25 76 ILE A O 1
ATOM 612 N N . GLU A 1 77 ? -12.910 9.908 -2.105 1.00 97.19 77 GLU A N 1
ATOM 613 C CA . GLU A 1 77 ? -12.728 9.976 -3.558 1.00 97.19 77 GLU A CA 1
ATOM 614 C C . GLU A 1 77 ? -11.422 9.295 -3.990 1.00 97.19 77 GLU A C 1
ATOM 616 O O . GLU A 1 77 ? -11.363 8.625 -5.023 1.00 97.19 77 GLU A O 1
ATOM 621 N N . GLN A 1 78 ? -10.371 9.416 -3.171 1.00 97.38 78 GLN A N 1
ATOM 622 C CA . GLN A 1 78 ? -9.105 8.720 -3.400 1.00 97.38 78 GLN A CA 1
ATOM 623 C C . GLN A 1 78 ? -9.273 7.211 -3.214 1.00 97.38 78 GLN A C 1
ATOM 625 O O . GLN A 1 78 ? -8.781 6.433 -4.036 1.00 97.38 78 GLN A O 1
ATOM 630 N N . VAL A 1 79 ? -10.009 6.792 -2.179 1.00 97.50 79 VAL A N 1
ATOM 631 C CA . VAL A 1 79 ? -10.339 5.378 -1.950 1.00 97.50 79 VAL A CA 1
ATOM 632 C C . VAL A 1 79 ? -11.117 4.811 -3.137 1.00 97.50 79 VAL A C 1
ATOM 634 O O . VAL A 1 79 ? -10.739 3.771 -3.674 1.00 97.50 79 VAL A O 1
ATOM 637 N N . GLN A 1 80 ? -12.156 5.514 -3.594 1.00 97.81 80 GLN A N 1
ATOM 638 C CA . GLN A 1 80 ? -12.976 5.106 -4.736 1.00 97.81 80 GLN A CA 1
ATOM 639 C C . GLN A 1 80 ? -12.135 4.927 -6.000 1.00 97.81 80 GLN A C 1
ATOM 641 O O . GLN A 1 80 ? -12.212 3.880 -6.643 1.00 97.81 80 GLN A O 1
ATOM 646 N N . LYS A 1 81 ? -11.293 5.913 -6.332 1.00 97.94 81 LYS A N 1
ATOM 647 C CA . LYS A 1 81 ? -10.422 5.841 -7.509 1.00 97.94 81 LYS A CA 1
ATOM 648 C C . LYS A 1 81 ? -9.448 4.665 -7.428 1.00 97.94 81 LYS A C 1
ATOM 650 O O . LYS A 1 81 ? -9.341 3.885 -8.368 1.00 97.94 81 LYS A O 1
ATOM 655 N N . THR A 1 82 ? -8.809 4.481 -6.276 1.00 97.88 82 THR A N 1
ATOM 656 C CA . THR A 1 82 ? -7.878 3.366 -6.050 1.00 97.88 82 THR A CA 1
ATOM 657 C C . THR A 1 82 ? -8.573 2.012 -6.173 1.00 97.88 82 THR A C 1
ATOM 659 O O . THR A 1 82 ? -8.042 1.101 -6.801 1.00 97.88 82 THR A O 1
ATOM 662 N N . ALA A 1 83 ? -9.779 1.870 -5.615 1.00 97.69 83 ALA A N 1
ATOM 663 C CA . ALA A 1 83 ? -10.553 0.634 -5.691 1.00 97.69 83 ALA A CA 1
ATOM 664 C C . ALA A 1 83 ? -10.970 0.294 -7.131 1.00 97.69 83 ALA A C 1
ATOM 666 O O . ALA A 1 83 ? -10.938 -0.876 -7.520 1.00 97.69 83 ALA A O 1
ATOM 667 N N . VAL A 1 84 ? -11.334 1.302 -7.933 1.00 98.00 84 VAL A N 1
ATOM 668 C CA . VAL A 1 84 ? -11.640 1.127 -9.361 1.00 98.00 84 VAL A CA 1
ATOM 669 C C . VAL A 1 84 ? -10.412 0.623 -10.117 1.00 98.00 84 VAL A C 1
ATOM 671 O O . VAL A 1 84 ? -10.512 -0.393 -10.807 1.00 98.00 84 VAL A O 1
ATOM 674 N N . ASP A 1 85 ? -9.257 1.258 -9.934 1.00 98.06 85 ASP A N 1
ATOM 675 C CA . ASP A 1 85 ? -8.036 0.901 -10.663 1.00 98.06 85 ASP A CA 1
ATOM 676 C C . ASP A 1 85 ? -7.506 -0.476 -10.228 1.00 98.06 85 ASP A C 1
ATOM 678 O O . ASP A 1 85 ? -7.170 -1.314 -11.067 1.00 98.06 85 ASP A O 1
ATOM 682 N N . LEU A 1 86 ? -7.561 -0.799 -8.929 1.00 97.44 86 LEU A N 1
ATOM 683 C CA . LEU A 1 86 ? -7.280 -2.148 -8.425 1.00 97.44 86 LEU A CA 1
ATOM 684 C C . LEU A 1 86 ? -8.206 -3.198 -9.066 1.00 97.44 86 LEU A C 1
ATOM 686 O O . LEU A 1 86 ? -7.756 -4.266 -9.493 1.00 97.44 86 LEU A O 1
ATOM 690 N N . LYS A 1 87 ? -9.5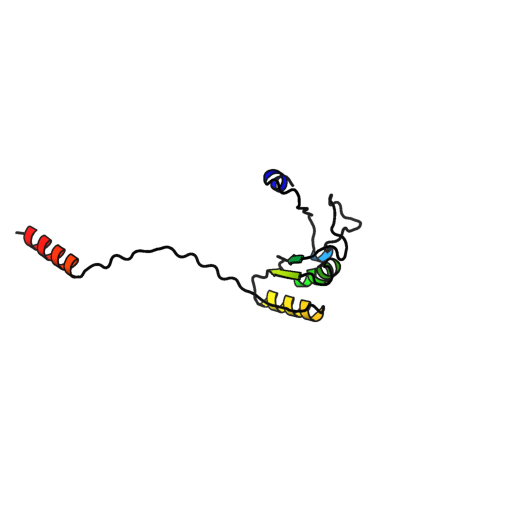06 -2.907 -9.180 1.00 97.44 87 LYS A N 1
ATOM 691 C CA . LYS A 1 87 ? -10.464 -3.823 -9.809 1.00 97.44 87 LYS A CA 1
ATOM 692 C C . LYS A 1 87 ? -10.148 -4.036 -11.291 1.00 97.44 87 LYS A C 1
ATOM 694 O O . LYS A 1 87 ? -10.175 -5.179 -11.748 1.00 97.44 87 LYS A O 1
ATOM 699 N N . GLN A 1 88 ? -9.816 -2.972 -12.023 1.00 97.31 88 GLN A N 1
ATOM 700 C CA . GLN A 1 88 ? -9.435 -3.038 -13.440 1.00 97.31 88 GLN A CA 1
ATOM 701 C C . GLN A 1 88 ? -8.150 -3.845 -13.655 1.00 97.31 88 GLN A C 1
ATOM 703 O O . GLN A 1 88 ? -8.064 -4.643 -14.585 1.00 97.31 88 GLN A O 1
ATOM 708 N N . GLN A 1 89 ? -7.181 -3.720 -12.748 1.00 95.81 89 GLN A N 1
ATOM 709 C CA . GLN A 1 89 ? -5.943 -4.496 -12.785 1.00 95.81 89 GLN A CA 1
ATOM 710 C C . GLN A 1 89 ? -6.109 -5.965 -12.349 1.00 95.81 89 GLN A C 1
ATOM 712 O O . GLN A 1 89 ? -5.136 -6.727 -12.384 1.00 95.81 89 GLN A O 1
ATOM 717 N N . GLY A 1 90 ? -7.315 -6.390 -11.961 1.00 95.69 90 GLY A N 1
ATOM 718 C CA . GLY A 1 90 ? -7.640 -7.783 -11.651 1.00 95.69 90 GLY A CA 1
ATOM 719 C C . GLY A 1 90 ? -7.374 -8.208 -10.206 1.00 95.69 90 GLY A C 1
ATOM 720 O O . GLY A 1 90 ? -7.403 -9.410 -9.925 1.00 95.69 90 GLY A O 1
ATOM 721 N N . TRP A 1 91 ? -7.150 -7.259 -9.292 1.00 96.44 91 TRP A N 1
ATOM 722 C CA . TRP A 1 91 ? -7.036 -7.548 -7.862 1.00 96.44 91 TRP A CA 1
ATOM 723 C C . TRP A 1 91 ? -8.344 -8.129 -7.309 1.00 96.44 91 TRP A C 1
ATOM 725 O O . TRP A 1 91 ? -9.436 -7.901 -7.838 1.00 96.44 91 TRP A O 1
ATOM 735 N N . LYS A 1 92 ? -8.225 -8.937 -6.254 1.00 96.00 92 LYS A N 1
ATOM 736 C CA . LYS A 1 92 ? -9.330 -9.688 -5.642 1.00 96.00 92 LYS A CA 1
ATOM 737 C C . LYS A 1 92 ? -9.465 -9.316 -4.170 1.00 96.00 92 LYS A C 1
ATOM 739 O O . LYS A 1 92 ? -8.510 -8.823 -3.582 1.00 96.00 92 LYS A O 1
ATOM 744 N N . ASN A 1 93 ? -10.638 -9.591 -3.598 1.00 96.38 93 ASN A N 1
ATOM 745 C CA . ASN A 1 93 ? -10.957 -9.334 -2.188 1.00 96.38 93 ASN A CA 1
ATOM 746 C C . ASN A 1 93 ? -10.690 -7.873 -1.788 1.00 96.38 93 ASN A C 1
ATOM 748 O O . ASN A 1 93 ? -9.993 -7.598 -0.817 1.00 96.38 93 ASN A O 1
ATOM 752 N N . LEU A 1 94 ? -11.196 -6.939 -2.600 1.00 96.94 94 LEU A N 1
ATOM 753 C CA . LEU A 1 94 ? -11.068 -5.512 -2.329 1.00 96.94 94 LEU A CA 1
ATOM 754 C C . LEU A 1 94 ? -11.991 -5.132 -1.176 1.00 96.94 94 LEU A C 1
ATOM 756 O O . LEU A 1 94 ? -13.210 -5.247 -1.291 1.00 96.94 94 LEU A O 1
ATOM 760 N N . GLU A 1 95 ? -11.391 -4.654 -0.096 1.00 97.00 95 GLU A N 1
ATOM 761 C CA . GLU A 1 95 ? -12.083 -4.209 1.104 1.00 97.00 95 GLU A CA 1
ATOM 762 C C . GLU A 1 95 ? -11.574 -2.822 1.494 1.00 97.00 95 GLU A C 1
ATOM 764 O O . GLU A 1 95 ? -10.380 -2.527 1.409 1.00 97.00 95 GLU A O 1
ATOM 769 N N . THR A 1 96 ? -12.492 -1.964 1.925 1.00 96.62 96 THR A N 1
ATOM 770 C CA . THR A 1 96 ? -12.174 -0.668 2.523 1.00 96.62 96 THR A CA 1
ATOM 771 C C . THR A 1 96 ? -12.501 -0.747 4.001 1.00 96.62 96 THR A C 1
ATOM 773 O O . THR A 1 96 ? -13.621 -1.094 4.370 1.00 96.62 96 THR A O 1
ATOM 776 N N . LEU A 1 97 ? -11.522 -0.418 4.839 1.00 95.75 97 LEU A N 1
ATOM 777 C CA . LEU A 1 97 ? -11.652 -0.433 6.289 1.00 95.75 97 LEU A CA 1
ATOM 778 C C . LEU A 1 97 ? -11.364 0.964 6.837 1.00 95.75 97 LEU A C 1
ATOM 780 O O . LEU A 1 97 ? -10.418 1.619 6.403 1.00 95.75 97 LEU A O 1
ATOM 784 N N . GLU A 1 98 ? -12.142 1.383 7.831 1.00 95.06 98 GLU A N 1
ATOM 785 C CA . GLU A 1 98 ? -11.848 2.553 8.657 1.00 95.06 98 GLU A CA 1
ATOM 786 C C . GLU A 1 98 ? -11.616 2.124 10.111 1.00 95.06 98 GLU A C 1
ATOM 788 O O . GLU A 1 98 ? -12.248 1.194 10.613 1.00 95.06 98 GLU A O 1
ATOM 793 N N . CYS A 1 99 ? -10.687 2.788 10.801 1.00 91.94 99 CYS A N 1
ATOM 794 C CA . CYS A 1 99 ? -10.384 2.513 12.203 1.00 91.94 99 CYS A CA 1
ATOM 795 C C . CYS A 1 99 ? -10.642 3.764 13.046 1.00 91.94 99 CYS A C 1
ATOM 797 O O . CYS A 1 99 ? -9.928 4.761 12.933 1.00 91.94 99 CYS A O 1
ATOM 799 N N . LEU A 1 100 ? -11.653 3.706 13.918 1.00 94.56 100 LEU A N 1
ATOM 800 C CA . LEU A 1 100 ? -12.027 4.802 14.810 1.00 94.56 100 LEU A CA 1
ATOM 801 C C . LEU A 1 100 ? -11.507 4.533 16.225 1.00 94.56 100 LEU A C 1
ATOM 803 O O . LEU A 1 100 ? -12.069 3.733 16.972 1.00 94.56 100 LEU A O 1
ATOM 807 N N . LYS A 1 101 ? -10.442 5.233 16.626 1.00 94.50 101 LYS A N 1
ATOM 808 C CA . LYS A 1 101 ? -9.887 5.151 17.985 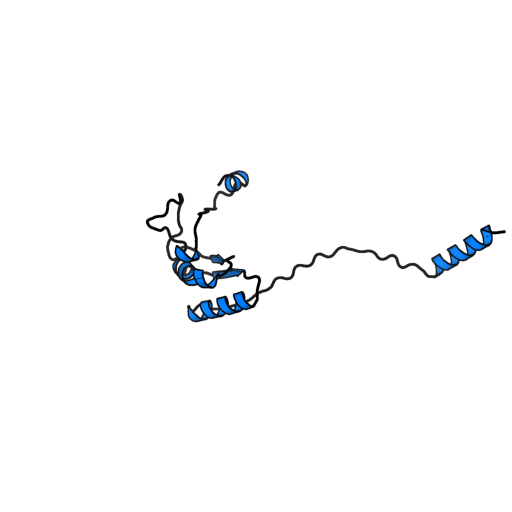1.00 94.50 101 LYS A CA 1
ATOM 809 C C . LYS A 1 101 ? -10.381 6.323 18.835 1.00 94.50 101 LYS A C 1
ATOM 811 O O . LYS A 1 101 ? -10.177 7.477 18.472 1.00 94.50 101 LYS A O 1
ATOM 816 N N . ARG A 1 102 ? -10.993 6.038 19.991 1.00 95.44 102 ARG A N 1
ATOM 817 C CA . ARG A 1 102 ? -11.432 7.050 20.973 1.00 95.44 102 ARG A CA 1
ATOM 818 C C . ARG A 1 102 ? -10.709 6.857 22.302 1.00 95.44 102 ARG A C 1
ATOM 820 O O . ARG A 1 102 ? -10.602 5.733 22.787 1.00 95.44 102 ARG A O 1
ATOM 827 N N . HIS A 1 103 ? -10.221 7.948 22.884 1.00 94.69 103 HIS A N 1
ATOM 828 C CA . HIS A 1 103 ? -9.688 7.950 24.244 1.00 94.69 103 HIS A CA 1
ATOM 829 C C . HIS A 1 103 ? -10.796 8.350 25.223 1.00 94.69 103 HIS A C 1
ATOM 831 O O . HIS A 1 103 ? -11.501 9.329 24.983 1.00 94.69 103 HIS A O 1
ATOM 837 N N . PHE A 1 104 ? -10.951 7.593 26.308 1.00 92.94 104 PHE A N 1
ATOM 838 C CA . PHE A 1 104 ? -11.917 7.885 27.362 1.00 92.94 104 PHE A CA 1
ATOM 839 C C . PHE A 1 104 ? -11.179 8.228 28.649 1.00 92.94 104 PHE A C 1
ATOM 841 O O . PHE A 1 104 ? -10.406 7.423 29.164 1.00 92.94 104 PHE A O 1
ATOM 848 N N . GLU A 1 105 ? -11.472 9.403 29.191 1.00 92.12 105 GLU A N 1
ATOM 849 C CA . GLU A 1 105 ? -11.039 9.791 30.526 1.00 92.12 105 GLU A CA 1
ATOM 850 C C . GLU A 1 105 ? -12.143 9.471 31.530 1.00 92.12 105 GLU A C 1
ATOM 852 O O . GLU A 1 105 ? -13.317 9.796 31.321 1.00 92.12 105 GLU A O 1
ATOM 857 N N . ARG A 1 106 ? -11.775 8.865 32.661 1.00 87.88 106 ARG A N 1
ATOM 858 C CA . ARG A 1 106 ? -12.717 8.660 33.760 1.00 87.88 106 ARG A CA 1
ATOM 859 C C . ARG A 1 106 ? -12.995 10.007 34.425 1.00 87.88 106 ARG A C 1
ATOM 861 O O . ARG A 1 106 ? -12.168 10.505 35.183 1.00 87.88 106 ARG A O 1
ATOM 868 N N . ARG A 1 107 ? -14.180 10.569 34.188 1.00 86.19 107 ARG A N 1
ATOM 869 C CA . ARG A 1 107 ? -14.683 11.727 34.937 1.00 86.19 107 ARG A CA 1
ATOM 870 C C . ARG A 1 107 ? -15.651 11.250 36.008 1.00 86.19 107 ARG A C 1
ATOM 872 O O . ARG A 1 107 ? -16.667 10.639 35.693 1.00 86.19 107 ARG A O 1
ATOM 879 N N . VAL A 1 108 ? -15.337 11.539 37.265 1.00 84.38 108 VAL A N 1
ATOM 880 C CA . VAL A 1 108 ? -16.277 11.359 38.373 1.00 84.38 108 VAL A CA 1
ATOM 881 C C . VAL A 1 108 ? -17.079 12.649 38.480 1.00 84.38 108 VAL A C 1
ATOM 883 O O . VAL A 1 108 ? -16.513 13.705 38.755 1.00 84.38 108 VAL A O 1
ATOM 886 N N . LYS A 1 109 ? -18.387 12.587 38.228 1.00 79.88 109 LYS A N 1
ATOM 887 C CA . LYS A 1 109 ? -19.292 13.674 38.609 1.00 79.88 109 LYS A CA 1
ATOM 888 C C . LYS A 1 109 ? -19.683 13.446 40.065 1.00 79.88 109 LYS A C 1
ATOM 890 O O . LYS A 1 109 ? -20.216 12.388 40.380 1.00 79.88 109 LYS A O 1
ATOM 895 N N . GLN A 1 110 ? -19.396 14.410 40.938 1.00 70.31 110 GLN A N 1
ATOM 896 C CA . GLN A 1 110 ? -20.046 14.445 42.244 1.00 70.31 110 GLN A CA 1
ATOM 897 C C . GLN A 1 110 ? -21.499 14.854 42.026 1.00 70.31 110 GLN A C 1
ATOM 899 O O . GLN A 1 110 ? -21.775 15.889 41.419 1.00 70.31 110 GLN A O 1
ATOM 904 N N . GLU A 1 111 ? -22.414 14.017 42.487 1.00 71.56 111 GLU A N 1
ATOM 905 C CA . GLU A 1 111 ? -23.816 14.378 42.604 1.00 71.56 111 GLU A CA 1
ATOM 906 C C . GLU A 1 111 ? -23.927 15.350 43.785 1.00 71.56 111 GLU A C 1
ATOM 908 O O . GLU A 1 111 ? -23.660 14.977 44.926 1.00 71.56 111 GLU A O 1
ATOM 913 N N . GLN A 1 112 ? -24.209 16.627 43.513 1.00 64.69 112 GLN A N 1
ATOM 914 C CA . GLN A 1 112 ? -24.526 17.581 44.575 1.00 64.69 112 GLN A CA 1
ATOM 915 C C . GLN A 1 112 ? -25.905 17.223 45.113 1.00 64.69 112 GLN A C 1
ATOM 917 O O . GLN A 1 112 ? -26.894 17.289 44.380 1.00 64.69 112 GLN A O 1
ATOM 922 N N . SER A 1 113 ? -25.975 16.819 46.380 1.00 67.81 113 SER A N 1
ATOM 923 C CA . SER A 1 113 ? -27.270 16.614 47.007 1.00 67.81 113 SER A CA 1
ATOM 924 C C . SER A 1 113 ? -27.927 17.980 47.228 1.00 67.81 113 SER A C 1
ATOM 926 O O . SER A 1 113 ? -27.304 18.913 47.735 1.00 67.81 113 SER A O 1
ATOM 928 N N . LEU A 1 114 ? -29.211 18.103 46.875 1.00 66.19 114 LEU A N 1
ATOM 929 C CA . LEU A 1 114 ? -30.022 19.289 47.193 1.00 66.19 114 LEU A CA 1
ATOM 930 C C . LEU A 1 114 ? -29.981 19.628 48.695 1.00 66.19 114 LEU A C 1
ATOM 932 O O . LEU A 1 114 ? -30.122 20.789 49.076 1.00 66.19 114 LEU A O 1
ATOM 936 N N . PHE A 1 115 ? -29.769 18.621 49.547 1.00 68.94 115 PHE A N 1
ATOM 937 C CA . PHE A 1 115 ? -29.662 18.774 50.994 1.00 68.94 115 PHE A CA 1
ATOM 938 C C . PHE A 1 115 ? -28.413 19.563 51.418 1.00 68.94 115 PHE A C 1
ATOM 940 O O . PHE A 1 115 ? -28.518 20.401 52.316 1.00 68.94 115 PHE A O 1
ATOM 947 N N . ASP A 1 116 ? -27.273 19.378 50.743 1.00 69.31 116 ASP A N 1
ATOM 948 C CA . ASP A 1 116 ? -26.025 20.093 51.057 1.00 69.31 116 ASP A CA 1
ATOM 949 C C . ASP A 1 116 ? -26.140 21.601 50.776 1.00 69.31 116 ASP A C 1
ATOM 951 O O . ASP A 1 116 ? -25.611 22.432 51.522 1.00 69.31 116 ASP A O 1
ATOM 955 N N . ASP A 1 117 ? -26.872 21.978 49.725 1.00 68.88 117 ASP A N 1
ATOM 956 C CA . ASP A 1 117 ? -27.113 23.382 49.375 1.00 68.88 117 ASP A CA 1
ATOM 957 C C . ASP A 1 117 ? -28.103 24.057 50.335 1.00 68.88 117 ASP A C 1
ATOM 959 O O . ASP A 1 117 ? -27.933 25.230 50.689 1.00 68.88 117 ASP A O 1
ATOM 963 N N . VAL A 1 118 ? -29.117 23.319 50.803 1.00 69.62 118 VAL A N 1
ATOM 964 C CA . VAL A 1 118 ? -30.067 23.803 51.818 1.00 69.62 118 VAL A CA 1
ATOM 965 C C . VAL A 1 118 ? -29.366 23.997 53.166 1.00 69.62 118 VAL A C 1
ATOM 967 O O . VAL A 1 118 ? -29.523 25.056 53.775 1.00 69.62 118 VAL A O 1
ATOM 970 N N . GLN A 1 119 ? -28.534 23.047 53.611 1.00 69.44 119 GLN A N 1
ATOM 971 C CA . GLN A 1 119 ? -27.762 23.195 54.854 1.00 69.44 119 GLN A CA 1
ATOM 972 C C . GLN A 1 119 ? -26.827 24.408 54.817 1.00 69.44 119 GLN A C 1
ATOM 974 O O . GLN A 1 119 ? -26.783 25.179 55.777 1.00 69.44 119 GLN A O 1
ATOM 979 N N . LYS A 1 120 ? -26.123 24.633 53.699 1.00 68.38 120 LYS A N 1
ATOM 980 C CA . LYS A 1 120 ? -25.240 25.800 53.553 1.00 68.38 120 LYS A CA 1
ATOM 981 C C . LYS A 1 120 ? -25.992 27.121 53.678 1.00 68.38 120 LYS A C 1
ATOM 983 O O . LYS A 1 120 ? -25.481 28.023 54.342 1.00 68.38 120 LYS A O 1
ATOM 988 N N . LYS A 1 121 ? -27.193 27.236 53.096 1.00 71.50 121 LYS A N 1
ATOM 989 C CA . LYS A 1 121 ? -28.039 28.440 53.214 1.00 71.50 121 LYS A CA 1
ATOM 990 C C . LYS A 1 121 ? -28.523 28.669 54.647 1.00 71.50 121 LYS A C 1
ATOM 992 O O . LYS A 1 121 ? -28.377 29.772 55.161 1.00 71.50 121 LYS A O 1
ATOM 997 N N . VAL A 1 122 ? -29.008 27.626 55.324 1.00 70.56 122 VAL A N 1
ATOM 998 C CA . VAL A 1 122 ? -29.486 27.737 56.714 1.00 70.56 122 VAL A CA 1
ATOM 999 C C . VAL A 1 122 ? -28.357 28.166 57.661 1.00 70.56 122 VAL A C 1
ATOM 1001 O O . VAL A 1 122 ? -28.545 29.070 58.474 1.00 70.56 122 VAL A O 1
ATOM 1004 N N . CYS A 1 123 ? -27.158 27.591 57.527 1.00 60.28 123 CYS A N 1
ATOM 1005 C CA . CYS A 1 123 ? -26.014 27.968 58.363 1.00 60.28 123 CYS A CA 1
ATOM 1006 C C . CYS A 1 123 ? -25.470 29.378 58.064 1.00 60.28 123 CYS A C 1
ATOM 1008 O O . CYS A 1 123 ? -24.985 30.044 58.977 1.00 60.28 123 CYS A O 1
ATOM 1010 N N . THR A 1 124 ? -25.553 29.870 56.820 1.00 62.09 124 THR A N 1
ATOM 1011 C CA . THR A 1 124 ? -25.131 31.252 56.500 1.00 62.09 124 THR A CA 1
ATOM 1012 C C . THR A 1 124 ? -26.125 32.306 56.974 1.00 62.09 124 THR A C 1
ATOM 1014 O O . THR A 1 124 ? -25.711 33.417 57.303 1.00 62.09 124 THR A O 1
ATOM 1017 N N . GLU A 1 125 ? -27.414 31.980 57.054 1.00 59.81 125 GLU A N 1
ATOM 1018 C CA . GLU A 1 125 ? -28.434 32.889 57.588 1.00 59.81 125 GLU A CA 1
ATOM 1019 C C . GLU A 1 125 ? -28.416 32.968 59.122 1.00 59.81 125 GLU A C 1
ATOM 1021 O O . GLU A 1 125 ? -28.681 34.033 59.679 1.00 59.81 125 GLU A O 1
ATOM 1026 N N . GLN A 1 126 ? -28.029 31.893 59.815 1.00 58.31 126 GLN A N 1
ATOM 1027 C CA . GLN A 1 126 ? -27.897 31.891 61.278 1.00 58.31 126 GLN A CA 1
ATOM 1028 C C . GLN A 1 126 ? -26.684 32.688 61.793 1.00 58.31 126 GLN A C 1
ATOM 1030 O O . GLN A 1 126 ? -26.747 33.220 62.895 1.00 58.31 126 GLN A O 1
ATOM 1035 N N . ASN A 1 127 ? -25.628 32.849 60.987 1.00 54.56 127 ASN A N 1
ATOM 1036 C CA . ASN A 1 127 ? -24.434 33.643 61.326 1.00 54.56 127 ASN A CA 1
ATOM 1037 C C . ASN A 1 127 ? -24.567 35.155 61.035 1.00 54.56 127 ASN A C 1
ATOM 1039 O O . ASN A 1 127 ? -23.596 35.894 61.185 1.00 54.56 127 ASN A O 1
ATOM 1043 N N . LYS A 1 128 ? -25.738 35.626 60.584 1.00 55.19 128 LYS A N 1
ATOM 1044 C CA . LYS A 1 128 ? -26.028 37.054 60.334 1.00 55.19 128 LYS A CA 1
ATOM 1045 C C . LYS A 1 128 ? -26.812 37.736 61.468 1.00 55.19 128 LYS A C 1
ATOM 1047 O O . LYS A 1 128 ? -27.318 38.838 61.258 1.00 55.19 128 LYS A O 1
ATOM 1052 N N . ARG A 1 129 ? -26.947 37.094 62.631 1.00 45.00 129 ARG A N 1
ATOM 1053 C CA . ARG A 1 129 ? -27.570 37.672 63.832 1.00 45.00 129 ARG A CA 1
ATOM 1054 C C . ARG A 1 129 ? -26.531 38.025 64.880 1.00 45.00 129 ARG A C 1
ATOM 1056 O O . ARG A 1 129 ? -25.578 37.233 65.029 1.00 45.00 129 ARG A O 1
#

Secondary structure (DSSP, 8-state):
-HHHHHTT--S-------TTTS-SSPPTT----SPPPPTT-EEEEEEE-SSGGGGHHHHHHHEEEEEEEEEE-SSHHHHHHHHHHHHHTT--S--------------------HHHHHHHHHHHHHTT-

Foldseek 3Di:
DVVCVVVVPPPDDDAPDDCLPPNQADDPPDPDDDDGQAFQRDQEEEAADAQVLSNVVSVNRRHHVNHYYHYDDPDVVSVVVNLVSCVVVPHPPDDDDDDDDDDDDDDDDDDDDPVVVVVVVVVVVVVVD